Protein AF-A0A845RJT0-F1 (afdb_monomer_lite)

pLDDT: mean 88.54, std 9.47, range [52.94, 97.75]

Organism: NCBI:txid169435

Structure (mmCIF, N/CA/C/O backbone):
data_AF-A0A845RJT0-F1
#
_entry.id   AF-A0A845RJT0-F1
#
loop_
_atom_site.group_PDB
_atom_site.id
_atom_site.type_symbol
_atom_site.label_atom_id
_atom_site.label_alt_id
_atom_site.label_comp_id
_atom_site.label_asym_id
_atom_site.label_entity_id
_atom_site.label_seq_id
_atom_site.pdbx_PDB_ins_code
_atom_site.Cartn_x
_atom_site.Cartn_y
_atom_site.Cartn_z
_atom_site.occupancy
_atom_site.B_iso_or_equiv
_atom_site.auth_seq_id
_atom_site.auth_comp_id
_atom_site.auth_asym_id
_atom_site.auth_atom_id
_atom_site.pdbx_PDB_model_num
ATOM 1 N N . MET A 1 1 ? 31.057 -12.769 -20.221 1.00 52.94 1 MET A N 1
ATOM 2 C CA . MET A 1 1 ? 30.438 -11.616 -20.911 1.00 52.94 1 MET A CA 1
ATOM 3 C C . MET A 1 1 ? 30.163 -10.533 -19.883 1.00 52.94 1 MET A C 1
ATOM 5 O O . MET A 1 1 ? 29.410 -10.793 -18.951 1.00 52.94 1 MET A O 1
ATOM 9 N N . SER A 1 2 ? 30.794 -9.364 -19.995 1.00 68.31 2 SER A N 1
ATOM 10 C CA . SER A 1 2 ? 30.506 -8.242 -19.095 1.00 68.31 2 SER A CA 1
ATOM 11 C C . SER A 1 2 ? 29.105 -7.716 -19.394 1.00 68.31 2 SER A C 1
ATOM 13 O O . SER A 1 2 ? 28.837 -7.265 -20.508 1.00 68.31 2 SER A O 1
ATOM 15 N N . LYS A 1 3 ? 28.188 -7.820 -18.428 1.00 74.00 3 LYS A N 1
ATOM 16 C CA . LYS A 1 3 ? 26.855 -7.219 -18.553 1.00 74.00 3 LYS A CA 1
ATOM 17 C C . LYS A 1 3 ? 27.029 -5.705 -18.686 1.00 74.00 3 LYS A C 1
ATOM 19 O O . LYS A 1 3 ? 27.769 -5.104 -17.908 1.00 74.00 3 LYS A O 1
ATOM 24 N N . LYS A 1 4 ? 26.367 -5.089 -19.672 1.00 82.94 4 LYS A N 1
ATOM 25 C CA . LYS A 1 4 ? 26.360 -3.625 -19.807 1.00 82.94 4 LYS A CA 1
ATOM 26 C C . LYS A 1 4 ? 25.781 -3.021 -18.514 1.00 82.94 4 LYS A C 1
ATOM 28 O O . LYS A 1 4 ? 24.781 -3.558 -18.021 1.00 82.94 4 LYS A O 1
ATOM 33 N N . PRO A 1 5 ? 26.367 -1.953 -17.944 1.00 81.25 5 PRO A N 1
ATOM 34 C CA . PRO A 1 5 ? 25.765 -1.260 -16.809 1.00 81.25 5 PRO A CA 1
ATOM 35 C C . PRO A 1 5 ? 24.299 -0.930 -17.099 1.00 81.25 5 PRO A C 1
ATOM 37 O O . PRO A 1 5 ? 23.955 -0.611 -18.236 1.00 81.25 5 PRO A O 1
ATOM 40 N N . TYR A 1 6 ? 23.439 -1.058 -16.089 1.00 79.81 6 TYR A N 1
ATOM 41 C CA . TYR A 1 6 ? 22.006 -0.759 -16.194 1.00 79.81 6 TYR A CA 1
ATOM 42 C C . TYR A 1 6 ? 21.224 -1.592 -17.228 1.00 79.81 6 TYR A C 1
ATOM 44 O O . TYR A 1 6 ? 20.097 -1.255 -17.548 1.00 79.81 6 TYR A O 1
ATOM 52 N N . SER A 1 7 ? 21.767 -2.698 -17.748 1.00 84.56 7 SER A N 1
ATOM 53 C CA . SER A 1 7 ? 21.051 -3.547 -18.726 1.00 84.56 7 SER A CA 1
ATOM 54 C C . SER A 1 7 ? 19.996 -4.478 -18.122 1.00 84.56 7 SER A C 1
ATOM 56 O O . SER A 1 7 ? 19.224 -5.086 -18.856 1.00 84.56 7 SER A O 1
ATOM 58 N N . ASP A 1 8 ? 19.969 -4.607 -16.798 1.00 83.50 8 ASP A N 1
ATOM 59 C CA . ASP A 1 8 ? 18.992 -5.434 -16.096 1.00 83.50 8 ASP A CA 1
ATOM 60 C C . ASP A 1 8 ? 17.611 -4.755 -16.065 1.00 83.50 8 ASP A C 1
ATOM 62 O O . ASP A 1 8 ? 17.513 -3.544 -15.850 1.00 83.50 8 ASP A O 1
ATOM 66 N N . ALA A 1 9 ? 16.548 -5.545 -16.245 1.00 83.25 9 ALA A N 1
ATOM 67 C CA . ALA A 1 9 ? 15.157 -5.095 -16.241 1.00 83.25 9 ALA A CA 1
ATOM 68 C C . ALA A 1 9 ? 14.796 -4.255 -15.005 1.00 83.25 9 ALA A C 1
ATOM 70 O O . ALA A 1 9 ? 13.984 -3.335 -15.107 1.00 83.25 9 ALA A O 1
ATOM 71 N N . ARG A 1 10 ? 15.441 -4.499 -13.856 1.00 79.56 10 ARG A N 1
ATOM 72 C CA . ARG A 1 10 ? 15.241 -3.731 -12.617 1.00 79.56 10 ARG A CA 1
ATOM 73 C C . ARG A 1 10 ? 15.446 -2.218 -12.771 1.00 79.56 10 ARG A C 1
ATOM 75 O O . ARG A 1 10 ? 14.918 -1.459 -11.967 1.00 79.56 10 ARG A O 1
ATOM 82 N N . TRP A 1 11 ? 16.216 -1.780 -13.770 1.00 79.44 11 TRP A N 1
ATOM 83 C CA . TRP A 1 11 ? 16.503 -0.364 -14.014 1.00 79.44 11 TRP A CA 1
ATOM 84 C C . TRP A 1 11 ? 15.436 0.348 -14.852 1.00 79.44 11 TRP A C 1
ATOM 86 O O . TRP A 1 11 ? 15.339 1.569 -14.774 1.00 79.44 11 TRP A O 1
ATOM 96 N N . TRP A 1 12 ? 14.624 -0.394 -15.611 1.00 80.25 12 TRP A N 1
ATOM 97 C CA . TRP A 1 12 ? 13.674 0.173 -16.582 1.00 80.25 12 TRP A CA 1
ATOM 98 C C . TRP A 1 12 ? 12.221 -0.203 -16.304 1.00 80.25 12 TRP A C 1
ATOM 100 O O . TRP A 1 12 ? 11.323 0.560 -16.640 1.00 80.25 12 TRP A O 1
ATOM 110 N N . ASN A 1 13 ? 11.983 -1.360 -15.679 1.00 80.25 13 ASN A N 1
ATOM 111 C CA . ASN A 1 13 ? 10.639 -1.900 -15.467 1.00 80.25 13 ASN A CA 1
ATOM 112 C C . ASN A 1 13 ? 9.980 -1.392 -14.176 1.00 80.25 13 ASN A C 1
ATOM 114 O O . ASN A 1 13 ? 8.764 -1.474 -14.064 1.00 80.25 13 ASN A O 1
ATOM 118 N N . ASN A 1 14 ? 10.769 -0.871 -13.228 1.00 77.94 14 ASN A N 1
ATOM 119 C CA . ASN A 1 14 ? 10.322 -0.128 -12.042 1.00 77.94 14 ASN A CA 1
ATOM 120 C C . ASN A 1 14 ? 11.258 1.088 -11.823 1.00 77.94 14 ASN A C 1
ATOM 122 O O . ASN A 1 14 ? 11.984 1.131 -10.825 1.00 77.94 14 ASN A O 1
ATOM 126 N N . PRO A 1 15 ? 11.346 2.031 -12.780 1.00 61.41 15 PRO A N 1
ATOM 127 C CA . PRO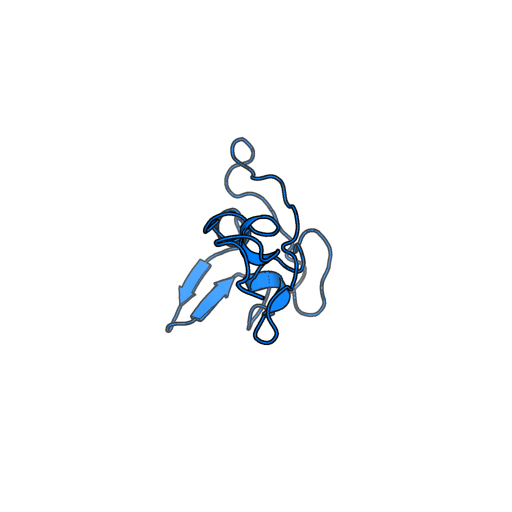 A 1 15 ? 12.351 3.080 -12.744 1.00 61.41 15 PRO A CA 1
ATOM 128 C C . PRO A 1 15 ? 11.977 4.109 -11.668 1.00 61.41 15 PRO A C 1
ATOM 130 O O . PRO A 1 15 ? 10.916 4.721 -11.735 1.00 61.41 15 PRO A O 1
ATOM 133 N N . MET A 1 16 ? 12.890 4.315 -10.715 1.00 63.06 16 MET A N 1
ATOM 134 C CA . MET A 1 16 ? 12.843 5.270 -9.592 1.00 63.06 16 MET A CA 1
ATOM 135 C C . MET A 1 16 ? 12.078 4.828 -8.328 1.00 63.06 16 MET A C 1
ATOM 137 O O . MET A 1 16 ? 11.094 4.088 -8.397 1.00 63.06 16 MET A O 1
ATOM 141 N N . PRO A 1 17 ? 12.512 5.303 -7.140 1.00 67.00 17 PRO A N 1
ATOM 142 C CA . PRO A 1 17 ? 11.683 5.239 -5.945 1.00 67.00 17 PRO A CA 1
ATOM 143 C C . PRO A 1 17 ? 10.412 6.058 -6.185 1.00 67.00 17 PRO A C 1
ATOM 145 O O . PRO A 1 17 ? 10.473 7.260 -6.433 1.00 67.00 17 PRO A O 1
ATOM 148 N N . ARG A 1 18 ? 9.259 5.395 -6.116 1.00 74.62 18 ARG A N 1
ATOM 149 C CA . ARG A 1 18 ? 7.949 6.043 -6.121 1.00 74.62 18 ARG A CA 1
ATOM 150 C C . ARG A 1 18 ? 7.307 5.885 -4.752 1.00 74.62 18 ARG A C 1
ATOM 152 O O . ARG A 1 18 ? 7.495 4.854 -4.103 1.00 74.62 18 ARG A O 1
ATOM 159 N N . THR A 1 19 ? 6.548 6.888 -4.334 1.00 84.12 19 THR A N 1
ATOM 160 C CA . THR A 1 19 ? 5.685 6.778 -3.158 1.00 84.12 19 THR A CA 1
ATOM 161 C C . THR A 1 19 ? 4.669 5.654 -3.404 1.00 84.12 19 THR A C 1
ATOM 163 O O . THR A 1 19 ? 4.013 5.687 -4.448 1.00 84.12 19 THR A O 1
ATOM 166 N N . PRO A 1 20 ? 4.533 4.665 -2.498 1.00 88.62 20 PRO A N 1
ATOM 167 C CA . PRO A 1 20 ? 3.526 3.612 -2.625 1.00 88.62 20 PRO A CA 1
ATOM 168 C C . PRO A 1 20 ? 2.114 4.186 -2.739 1.00 88.62 20 PRO A C 1
ATOM 170 O O . PRO A 1 20 ? 1.836 5.256 -2.185 1.00 88.62 20 PRO A O 1
ATOM 173 N N . PHE A 1 21 ? 1.188 3.459 -3.365 1.00 93.00 21 PHE A N 1
ATOM 174 C CA . PHE A 1 21 ? -0.195 3.922 -3.535 1.00 93.00 21 PHE A CA 1
ATOM 175 C C . PHE A 1 21 ? -0.888 4.233 -2.207 1.00 93.00 21 PHE A C 1
ATOM 177 O O . PHE A 1 21 ? -1.699 5.155 -2.140 1.00 93.00 21 PHE A O 1
ATOM 184 N N . CYS A 1 22 ? -0.498 3.550 -1.125 1.00 94.31 22 CYS A N 1
ATOM 185 C CA . CYS A 1 22 ? -0.964 3.847 0.230 1.00 94.31 22 CYS A CA 1
ATOM 186 C C . CYS A 1 22 ? -0.793 5.333 0.593 1.00 94.31 22 CYS A C 1
ATOM 188 O O . CYS A 1 22 ? -1.696 5.919 1.176 1.00 94.31 22 CYS A O 1
ATOM 190 N N . GLY A 1 23 ? 0.305 5.979 0.182 1.00 92.88 23 GLY A N 1
ATOM 191 C CA . GLY A 1 23 ? 0.555 7.397 0.467 1.00 92.88 23 GLY A CA 1
ATOM 192 C C . GLY A 1 23 ? -0.456 8.362 -0.167 1.00 92.88 23 GLY A C 1
ATOM 193 O O . GLY A 1 23 ? -0.595 9.489 0.303 1.00 92.88 23 GLY A O 1
ATOM 194 N N . TYR A 1 24 ? -1.186 7.915 -1.191 1.00 94.75 24 TYR A N 1
ATOM 195 C CA . TYR A 1 24 ? -2.224 8.685 -1.881 1.00 94.75 24 TYR A CA 1
ATOM 196 C C . TYR A 1 24 ? -3.645 8.310 -1.435 1.00 94.75 24 TYR A C 1
ATOM 198 O O . TYR A 1 24 ? -4.603 8.963 -1.844 1.00 94.75 24 TYR A O 1
ATOM 206 N N . CYS A 1 25 ? -3.802 7.282 -0.597 1.00 96.44 25 CYS A N 1
ATOM 207 C CA . CYS A 1 25 ? -5.098 6.787 -0.143 1.00 96.44 25 CYS A CA 1
ATOM 208 C C . CYS A 1 25 ? -5.585 7.537 1.108 1.00 96.44 25 CYS A C 1
ATOM 210 O O . CYS A 1 25 ? -4.844 7.707 2.076 1.00 96.44 25 CYS A O 1
ATOM 212 N N . LYS A 1 26 ? -6.865 7.923 1.146 1.00 97.00 26 LYS A N 1
ATOM 213 C CA . LYS A 1 26 ? -7.502 8.594 2.294 1.00 97.00 26 LYS A CA 1
ATOM 214 C C . LYS A 1 26 ? -7.601 7.709 3.544 1.00 97.00 26 LYS A C 1
ATOM 216 O O . LYS A 1 26 ? -7.794 8.217 4.647 1.00 97.00 26 LYS A O 1
ATOM 221 N N . HIS A 1 27 ? -7.503 6.389 3.372 1.00 97.06 27 HIS A N 1
ATOM 222 C CA . HIS A 1 27 ? -7.595 5.399 4.453 1.00 97.06 27 HIS A CA 1
ATOM 223 C C . HIS A 1 27 ? -6.241 5.044 5.067 1.00 97.06 27 HIS A C 1
ATOM 225 O O . HIS A 1 27 ? -6.184 4.267 6.024 1.00 97.06 27 HIS A O 1
ATOM 231 N N . PHE A 1 28 ? -5.153 5.583 4.519 1.00 96.62 28 PHE A N 1
ATOM 232 C CA . PHE A 1 28 ? -3.815 5.396 5.055 1.00 96.62 28 PHE A CA 1
ATOM 233 C C . PHE A 1 28 ? -3.626 6.209 6.337 1.00 96.62 28 PHE A C 1
ATOM 235 O O . PHE A 1 28 ? -3.959 7.392 6.387 1.00 96.62 28 PHE A O 1
ATOM 242 N N . ILE A 1 29 ? -3.109 5.560 7.381 1.00 96.25 29 ILE A N 1
ATOM 243 C CA . ILE A 1 29 ? -2.935 6.170 8.706 1.00 96.25 29 ILE A CA 1
ATOM 244 C C . ILE A 1 29 ? -1.496 6.669 8.876 1.00 96.25 29 ILE A C 1
ATOM 246 O O . ILE A 1 29 ? -1.278 7.725 9.465 1.00 96.25 29 ILE A O 1
ATOM 250 N N . GLY A 1 30 ? -0.516 5.947 8.328 1.00 93.38 30 GLY A N 1
ATOM 251 C CA . GLY A 1 30 ? 0.905 6.251 8.490 1.00 93.38 30 GLY A CA 1
ATOM 252 C C . GLY A 1 30 ? 1.659 5.083 9.113 1.00 93.38 30 GLY A C 1
ATOM 253 O O . GLY A 1 30 ? 1.349 3.925 8.840 1.00 93.38 30 GLY A O 1
ATOM 254 N N . ILE A 1 31 ? 2.662 5.398 9.933 1.00 92.88 31 ILE A N 1
ATOM 255 C CA . ILE A 1 31 ? 3.407 4.411 10.718 1.00 92.88 31 ILE A CA 1
ATOM 256 C C . ILE A 1 31 ? 2.865 4.423 12.151 1.00 92.88 31 ILE A C 1
ATOM 258 O O . ILE A 1 31 ? 2.926 5.458 12.813 1.00 92.88 31 ILE A O 1
ATOM 262 N N . VAL A 1 32 ? 2.364 3.282 12.625 1.00 93.56 32 VAL A N 1
ATOM 263 C CA . VAL A 1 32 ? 1.899 3.058 14.002 1.00 93.56 32 VAL A CA 1
ATOM 264 C C . VAL A 1 32 ? 2.713 1.907 14.586 1.00 93.56 32 VAL A C 1
ATOM 266 O O . VAL A 1 32 ? 2.856 0.869 13.945 1.00 93.56 32 VAL A O 1
ATOM 269 N N . ASP A 1 33 ? 3.324 2.111 15.755 1.00 91.19 33 ASP A N 1
ATOM 270 C CA . ASP A 1 33 ? 4.172 1.116 16.437 1.00 91.19 33 ASP A CA 1
ATOM 271 C C . ASP A 1 33 ? 5.265 0.488 15.545 1.00 91.19 33 ASP A C 1
ATOM 273 O O . ASP A 1 33 ? 5.611 -0.684 15.662 1.00 91.19 33 ASP A O 1
ATOM 277 N N . GLY A 1 34 ? 5.819 1.278 14.617 1.00 88.75 34 GLY A N 1
ATOM 278 C CA . GLY A 1 34 ? 6.857 0.829 13.680 1.00 88.75 34 GLY A CA 1
ATOM 279 C C . GLY A 1 34 ? 6.339 0.075 12.449 1.00 88.75 34 GLY A C 1
ATOM 280 O O . GLY A 1 34 ? 7.143 -0.365 11.626 1.00 88.75 34 GLY A O 1
ATOM 281 N N . HIS A 1 35 ? 5.022 -0.038 12.276 1.00 88.00 35 HIS A N 1
ATOM 282 C CA . HIS A 1 35 ? 4.387 -0.718 11.150 1.00 88.00 35 HIS A CA 1
ATOM 283 C C . HIS A 1 35 ? 3.572 0.245 10.285 1.00 88.00 35 HIS A C 1
ATOM 285 O O . HIS A 1 35 ? 2.959 1.185 10.777 1.00 88.00 35 HIS A O 1
ATOM 291 N N . VAL A 1 36 ? 3.566 0.009 8.972 1.00 91.44 36 VAL A N 1
ATOM 292 C CA . VAL A 1 36 ? 2.713 0.741 8.026 1.00 91.44 36 VAL A CA 1
ATOM 293 C C . VAL A 1 36 ? 1.265 0.297 8.243 1.00 91.44 36 VAL A C 1
ATOM 295 O O . VAL A 1 36 ? 0.970 -0.894 8.137 1.00 91.44 36 VAL A O 1
ATOM 298 N N . SER A 1 37 ? 0.373 1.245 8.525 1.00 95.81 37 SER A N 1
ATOM 299 C CA . SER A 1 37 ? -1.008 0.968 8.933 1.00 95.81 37 SER A CA 1
ATOM 300 C C . SER A 1 37 ? -2.030 1.728 8.089 1.00 95.81 37 SER A C 1
ATOM 302 O O . SER A 1 37 ? -1.830 2.880 7.687 1.00 95.81 37 SER A O 1
ATOM 304 N N . CYS A 1 38 ? -3.168 1.085 7.841 1.00 97.25 38 CYS A N 1
ATOM 305 C CA . CYS A 1 38 ? -4.341 1.672 7.202 1.00 97.25 38 CYS A CA 1
ATOM 306 C C . CYS A 1 38 ? -5.616 1.126 7.859 1.00 97.25 38 CYS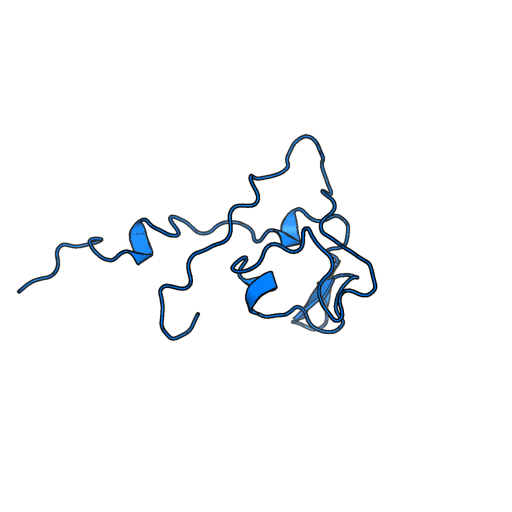 A C 1
ATOM 308 O O . CYS A 1 38 ? -5.553 0.223 8.686 1.00 97.25 38 CYS A O 1
ATOM 310 N N . LYS A 1 39 ? -6.777 1.676 7.495 1.00 97.50 39 LYS A N 1
ATOM 311 C CA . LYS A 1 39 ? -8.073 1.190 8.004 1.00 97.50 39 LYS A CA 1
ATOM 312 C C . LYS A 1 39 ? -8.515 -0.147 7.401 1.00 97.50 39 LYS A C 1
ATOM 314 O O . LYS A 1 39 ? -9.350 -0.819 7.992 1.00 97.50 39 LYS A O 1
ATOM 319 N N . ALA A 1 40 ? -7.993 -0.488 6.223 1.00 97.75 40 ALA A N 1
ATOM 320 C CA . ALA A 1 40 ? -8.434 -1.656 5.474 1.00 97.75 40 ALA A CA 1
ATOM 321 C C . ALA A 1 40 ? -7.942 -2.964 6.094 1.00 97.75 40 ALA A C 1
ATOM 323 O O . ALA A 1 40 ? -8.727 -3.877 6.283 1.00 97.75 40 ALA A O 1
ATOM 324 N N . PHE A 1 41 ? -6.659 -3.043 6.451 1.00 96.94 41 PHE A N 1
ATOM 325 C CA . PHE A 1 41 ? -6.034 -4.287 6.888 1.00 96.94 41 PHE A CA 1
ATOM 326 C C . PHE A 1 41 ? -5.443 -4.147 8.287 1.00 96.94 41 PHE A C 1
ATOM 328 O O . PHE A 1 41 ? -4.728 -3.181 8.556 1.00 96.94 41 PHE A O 1
ATOM 335 N N . ASP A 1 42 ? -5.610 -5.180 9.116 1.00 94.31 42 ASP A N 1
ATOM 336 C CA . ASP A 1 42 ? -4.865 -5.313 10.378 1.00 94.31 42 ASP A CA 1
ATOM 337 C C . ASP A 1 42 ? -3.351 -5.384 10.120 1.00 94.31 42 ASP A C 1
ATOM 339 O O . ASP A 1 42 ? -2.534 -4.832 10.857 1.00 94.31 42 ASP A O 1
ATOM 343 N N . LYS A 1 43 ? -2.971 -6.045 9.019 1.00 93.75 43 LYS A N 1
ATOM 344 C CA . LYS A 1 43 ? -1.612 -6.073 8.481 1.00 93.75 43 LYS A CA 1
ATOM 345 C C . LYS A 1 43 ? -1.666 -6.011 6.963 1.00 93.75 43 LYS A C 1
ATOM 347 O O . LYS A 1 43 ? -2.151 -6.940 6.323 1.00 93.75 43 LYS A O 1
ATOM 352 N N . ILE A 1 44 ? -1.122 -4.941 6.389 1.00 95.12 44 ILE A N 1
ATOM 353 C CA . ILE A 1 44 ? -1.149 -4.724 4.939 1.00 95.12 44 ILE A CA 1
ATOM 354 C C . ILE A 1 44 ? -0.386 -5.861 4.230 1.00 95.12 44 ILE A C 1
ATOM 356 O O . ILE A 1 44 ? 0.791 -6.091 4.541 1.00 95.12 44 ILE A O 1
ATOM 360 N N . PRO A 1 45 ? -1.016 -6.574 3.274 1.00 94.50 45 PRO A N 1
ATOM 361 C CA . PRO A 1 45 ? -0.345 -7.593 2.478 1.00 94.50 45 PRO A CA 1
ATOM 362 C C . PRO A 1 45 ? 0.887 -7.032 1.767 1.00 94.50 45 PRO A C 1
ATOM 364 O O . PRO A 1 45 ? 0.858 -5.928 1.221 1.00 94.50 45 PRO A O 1
ATOM 367 N N . ARG A 1 46 ? 1.976 -7.812 1.731 1.00 91.00 46 ARG A N 1
ATOM 368 C CA . ARG A 1 46 ? 3.250 -7.378 1.132 1.00 91.00 46 ARG A CA 1
ATOM 369 C C . ARG A 1 46 ? 3.072 -6.924 -0.316 1.00 91.00 46 ARG A C 1
ATOM 371 O O . ARG A 1 46 ? 3.647 -5.908 -0.693 1.00 91.00 46 ARG A O 1
ATOM 378 N N . ASP A 1 47 ? 2.263 -7.642 -1.085 1.00 93.00 47 ASP A N 1
ATOM 379 C CA . ASP A 1 47 ? 2.026 -7.347 -2.498 1.00 93.00 47 ASP A CA 1
ATOM 380 C C . ASP A 1 47 ? 1.289 -6.028 -2.719 1.00 93.00 47 ASP A C 1
ATOM 382 O O . ASP A 1 47 ? 1.585 -5.318 -3.676 1.00 93.00 47 ASP A O 1
ATOM 386 N N . ILE A 1 48 ? 0.390 -5.662 -1.806 1.00 94.25 48 ILE A N 1
ATOM 387 C CA . ILE A 1 48 ? -0.293 -4.366 -1.828 1.00 94.25 48 ILE A CA 1
ATOM 388 C C . ILE A 1 48 ? 0.668 -3.263 -1.376 1.00 94.25 48 ILE A C 1
ATOM 390 O O . ILE A 1 48 ? 0.773 -2.223 -2.018 1.00 94.25 48 ILE A O 1
ATOM 394 N N . MET A 1 49 ? 1.430 -3.505 -0.304 1.00 91.00 49 MET A N 1
ATOM 395 C CA . MET A 1 49 ? 2.394 -2.541 0.240 1.00 91.00 49 MET A CA 1
ATOM 396 C C . MET A 1 49 ? 3.502 -2.168 -0.761 1.00 91.00 49 MET A C 1
ATOM 398 O O . MET A 1 49 ? 3.993 -1.042 -0.739 1.00 91.00 49 MET A O 1
ATOM 402 N N . HIS A 1 50 ? 3.893 -3.101 -1.632 1.00 88.44 50 HIS A N 1
ATOM 403 C CA . HIS A 1 50 ? 4.891 -2.884 -2.685 1.00 88.44 50 HIS A CA 1
ATOM 404 C C . HIS A 1 50 ? 4.269 -2.552 -4.045 1.00 88.44 50 HIS A C 1
ATOM 406 O O . HIS A 1 50 ? 4.977 -2.548 -5.049 1.00 88.44 50 HIS A O 1
ATOM 412 N N . ASP A 1 51 ? 2.969 -2.262 -4.096 1.00 91.56 51 ASP A N 1
ATOM 413 C CA . ASP A 1 51 ? 2.221 -1.957 -5.313 1.00 91.56 51 ASP A CA 1
ATOM 414 C C . ASP A 1 51 ? 2.285 -3.041 -6.415 1.00 91.56 51 ASP A C 1
ATOM 416 O O . ASP A 1 51 ? 2.098 -2.733 -7.593 1.00 91.56 51 ASP A O 1
ATOM 420 N N . TYR A 1 52 ? 2.567 -4.304 -6.089 1.00 91.69 52 TYR A N 1
ATOM 421 C CA . TYR A 1 52 ? 2.434 -5.415 -7.044 1.00 91.69 52 TYR A CA 1
ATOM 422 C C . TYR A 1 52 ? 0.966 -5.718 -7.346 1.00 91.69 52 TYR A C 1
ATOM 424 O O . TYR A 1 52 ? 0.636 -6.173 -8.439 1.00 91.69 52 TYR A O 1
ATOM 432 N N . VAL A 1 53 ? 0.091 -5.431 -6.383 1.00 94.25 53 VAL A N 1
ATOM 433 C CA . VAL A 1 53 ? -1.363 -5.475 -6.520 1.00 94.25 53 VAL A CA 1
ATOM 434 C C . VAL A 1 53 ? -1.912 -4.114 -6.112 1.00 94.25 53 VAL A C 1
ATOM 436 O O . VAL A 1 53 ? -1.599 -3.606 -5.037 1.00 94.25 53 VAL A O 1
ATOM 439 N N . VAL A 1 54 ? -2.717 -3.507 -6.982 1.00 94.81 54 VAL A N 1
ATOM 440 C CA . VAL A 1 54 ? -3.439 -2.270 -6.663 1.00 94.81 54 VAL A CA 1
ATOM 441 C C . VAL A 1 54 ? -4.662 -2.646 -5.831 1.00 94.81 54 VAL A C 1
ATOM 443 O O . VAL A 1 54 ? -5.407 -3.548 -6.199 1.00 94.81 54 VAL A O 1
ATOM 446 N N . HIS A 1 55 ? -4.878 -1.959 -4.709 1.00 95.69 55 HIS A N 1
ATOM 447 C CA . HIS A 1 55 ? -6.052 -2.161 -3.854 1.00 95.69 55 HIS A CA 1
ATOM 448 C C . HIS A 1 55 ? -7.250 -1.325 -4.335 1.00 95.69 55 HIS A C 1
ATOM 450 O O . HIS A 1 55 ? -7.800 -0.530 -3.588 1.00 95.69 55 HIS A O 1
ATOM 456 N N . ASP A 1 56 ? -7.619 -1.443 -5.609 1.00 94.94 56 ASP A N 1
ATOM 457 C CA . ASP A 1 56 ? -8.739 -0.727 -6.252 1.00 94.94 56 ASP A CA 1
ATOM 458 C C . ASP A 1 56 ? -10.011 -1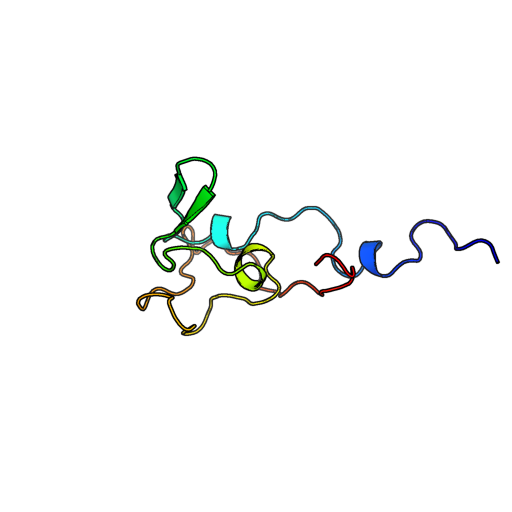.582 -6.400 1.00 94.94 56 ASP A C 1
ATOM 460 O O . ASP A 1 56 ? -10.989 -1.166 -7.016 1.00 94.94 56 ASP A O 1
ATOM 464 N N . HIS A 1 57 ? -9.993 -2.780 -5.828 1.00 95.25 57 HIS A N 1
ATOM 465 C CA . HIS A 1 57 ? -11.083 -3.744 -5.819 1.00 95.25 57 HIS A CA 1
ATOM 466 C C . HIS A 1 57 ? -11.121 -4.458 -4.459 1.00 95.25 57 HIS A C 1
ATOM 468 O O . HIS A 1 57 ? -10.131 -4.394 -3.722 1.00 95.25 57 HIS A O 1
ATOM 474 N N . PRO A 1 58 ? -12.234 -5.134 -4.110 1.00 97.31 58 PRO A N 1
ATOM 475 C CA . PRO A 1 58 ? -12.317 -5.903 -2.876 1.00 97.31 58 PRO A CA 1
ATOM 476 C C . PRO A 1 58 ? -11.214 -6.961 -2.803 1.00 97.31 58 PRO A C 1
ATOM 478 O O . PRO A 1 58 ? -11.075 -7.779 -3.717 1.00 97.31 58 PRO A O 1
ATOM 481 N N . ILE A 1 59 ? -10.465 -6.966 -1.705 1.00 96.50 59 ILE A N 1
ATOM 482 C CA . ILE A 1 59 ? -9.439 -7.969 -1.406 1.00 96.50 59 ILE A CA 1
ATOM 483 C C . ILE A 1 59 ? -9.736 -8.577 -0.034 1.00 96.50 59 ILE A C 1
ATOM 485 O O . ILE A 1 59 ? -10.181 -7.896 0.886 1.00 96.50 59 ILE A O 1
ATOM 489 N N . GLU A 1 60 ? -9.501 -9.880 0.117 1.00 96.06 60 GLU A N 1
ATOM 490 C CA . GLU A 1 60 ? -9.728 -10.580 1.382 1.00 96.06 60 GLU A CA 1
ATOM 491 C C . GLU A 1 60 ? -9.018 -9.880 2.554 1.00 96.06 60 GLU A C 1
ATOM 493 O O . GLU A 1 60 ? -7.815 -9.617 2.509 1.00 96.06 60 GLU A O 1
ATOM 498 N N . GLY A 1 61 ? -9.782 -9.582 3.608 1.00 94.88 61 GLY A N 1
ATOM 499 C CA . GLY A 1 61 ? -9.281 -8.913 4.808 1.00 94.88 61 GLY A CA 1
ATOM 500 C C . GLY A 1 61 ? -9.210 -7.385 4.730 1.00 94.88 61 GLY A C 1
ATOM 501 O O . GLY A 1 61 ? -8.677 -6.791 5.658 1.00 94.88 61 GLY A O 1
ATOM 502 N N . ASP A 1 62 ? -9.736 -6.744 3.678 1.00 96.88 62 ASP A N 1
ATOM 503 C CA . ASP A 1 62 ? -9.726 -5.277 3.519 1.00 96.88 62 ASP A CA 1
ATOM 504 C C . ASP A 1 62 ? -10.827 -4.524 4.290 1.00 96.88 62 ASP A C 1
ATOM 506 O O . ASP A 1 62 ? -10.960 -3.300 4.175 1.00 96.88 62 ASP A O 1
ATOM 510 N N . HIS A 1 63 ? -11.643 -5.258 5.051 1.00 96.75 63 HIS A N 1
ATOM 511 C CA . HIS A 1 63 ? -12.763 -4.746 5.843 1.00 96.75 63 HIS A CA 1
ATOM 512 C C . HIS A 1 63 ? -13.734 -3.841 5.056 1.00 96.75 63 HIS A C 1
ATOM 514 O O . HIS A 1 63 ? -14.415 -2.997 5.638 1.00 96.75 63 HIS A O 1
ATOM 520 N N . GLY A 1 64 ? -13.823 -4.024 3.733 1.00 96.56 64 GLY A N 1
ATOM 521 C CA . GLY A 1 64 ? -14.684 -3.242 2.847 1.00 96.56 64 GLY A CA 1
ATOM 522 C C . GLY A 1 64 ? -14.126 -1.870 2.460 1.00 96.56 64 GLY A C 1
ATOM 523 O O . GLY A 1 64 ? -14.827 -1.096 1.807 1.00 96.56 64 GLY A O 1
ATOM 524 N N . TYR A 1 65 ? -12.888 -1.550 2.835 1.00 97.31 65 TYR A N 1
ATOM 525 C CA . TYR A 1 65 ? -12.199 -0.347 2.382 1.00 97.31 65 TYR A CA 1
ATOM 526 C C . TYR A 1 65 ? -11.395 -0.651 1.126 1.00 97.31 65 TYR A C 1
ATOM 528 O O . TYR A 1 65 ? -10.683 -1.642 1.076 1.00 97.31 65 TYR A O 1
ATOM 536 N N . GLN A 1 66 ? -11.456 0.237 0.141 1.00 95.69 66 GLN A N 1
ATOM 537 C CA . GLN A 1 66 ? -10.664 0.168 -1.090 1.00 95.69 66 GLN A CA 1
ATOM 538 C C . GLN A 1 66 ? -9.916 1.484 -1.286 1.00 95.69 66 GLN A C 1
ATOM 540 O O . GLN A 1 66 ? -10.119 2.443 -0.536 1.00 95.69 66 GLN A O 1
ATOM 545 N N . PHE A 1 67 ? -9.035 1.545 -2.280 1.00 96.31 67 PHE A N 1
ATOM 546 C CA . PHE A 1 67 ? -8.319 2.761 -2.620 1.00 96.31 67 PHE A CA 1
ATOM 547 C C . PHE A 1 67 ? -9.303 3.883 -2.934 1.00 96.31 67 PHE A C 1
ATOM 549 O O . PHE A 1 67 ? -10.070 3.836 -3.892 1.00 96.31 67 PHE A O 1
ATOM 556 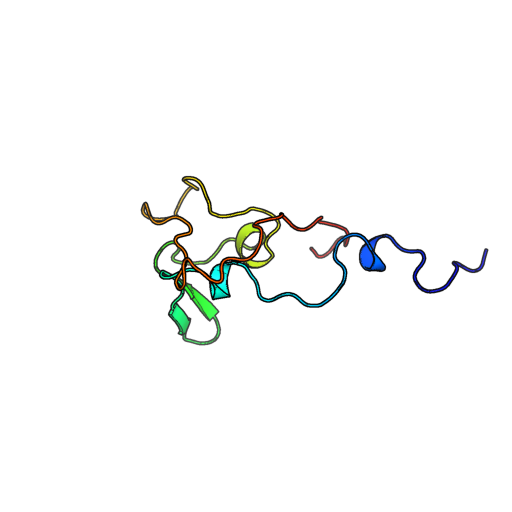N N . GLU A 1 68 ? -9.217 4.935 -2.134 1.00 95.88 68 GLU A N 1
ATOM 557 C CA . GLU A 1 68 ? -9.922 6.175 -2.377 1.00 95.88 68 GLU A CA 1
ATOM 558 C C . GLU A 1 68 ? -8.914 7.312 -2.239 1.00 95.88 68 GLU A C 1
ATOM 560 O O . GLU A 1 68 ? -8.244 7.401 -1.203 1.00 95.88 68 GLU A O 1
ATOM 565 N N . PRO A 1 69 ? -8.756 8.166 -3.258 1.00 95.75 69 PRO A N 1
ATOM 566 C CA . PRO A 1 69 ? -7.716 9.178 -3.253 1.00 95.75 69 PRO A CA 1
ATOM 567 C C . PRO A 1 69 ? -7.955 10.212 -2.150 1.00 95.75 69 PRO A C 1
ATOM 569 O O . PRO A 1 69 ? -9.079 10.660 -1.928 1.00 95.75 69 PRO A O 1
ATOM 572 N N . LYS A 1 70 ? -6.883 10.613 -1.461 1.00 95.19 70 LYS A N 1
ATOM 573 C CA . LYS A 1 70 ? -6.917 11.725 -0.499 1.00 95.19 70 LYS A CA 1
ATOM 574 C C . LYS A 1 70 ? -7.091 13.076 -1.202 1.00 95.19 70 LYS A C 1
ATOM 576 O O . LYS A 1 70 ? -7.716 13.971 -0.643 1.00 95.19 70 LYS A O 1
ATOM 581 N N . ASP A 1 71 ? -6.533 13.197 -2.403 1.00 94.62 71 ASP A N 1
ATOM 582 C CA . ASP A 1 71 ? -6.614 14.368 -3.275 1.00 94.62 71 ASP A CA 1
ATOM 583 C C . ASP A 1 71 ? -7.001 13.902 -4.693 1.00 94.62 71 ASP A 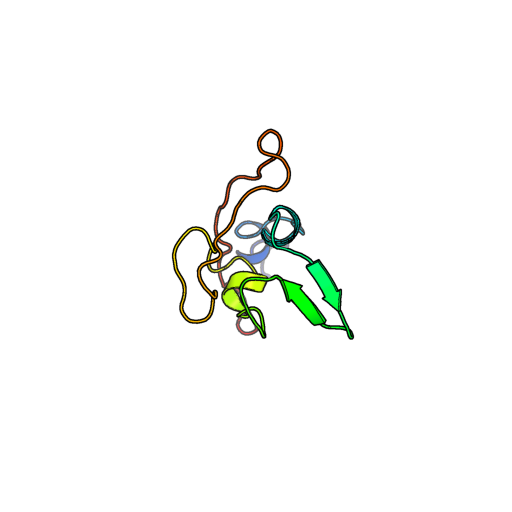C 1
ATOM 585 O O . ASP A 1 71 ? -6.157 13.319 -5.381 1.00 94.62 71 ASP A O 1
ATOM 589 N N . PRO A 1 72 ? -8.267 14.088 -5.118 1.00 91.62 72 PRO A N 1
ATOM 590 C CA . PRO A 1 72 ? -8.741 13.674 -6.438 1.00 91.62 72 PRO A CA 1
ATOM 591 C C . PRO A 1 72 ? -8.019 14.348 -7.613 1.00 91.62 72 PRO A C 1
ATOM 593 O O . PRO A 1 72 ? -7.972 13.763 -8.694 1.00 91.62 72 PRO A O 1
ATOM 596 N N . ASP A 1 73 ? -7.438 15.533 -7.411 1.00 93.19 73 ASP A N 1
ATOM 597 C CA . ASP A 1 73 ? -6.746 16.280 -8.468 1.00 93.19 73 ASP A CA 1
ATOM 598 C C . ASP A 1 73 ? -5.280 15.833 -8.631 1.00 93.19 73 ASP A C 1
ATOM 600 O O . ASP A 1 73 ? -4.633 16.142 -9.633 1.00 93.19 73 ASP A O 1
ATOM 604 N N . ASN A 1 74 ? -4.751 15.064 -7.670 1.00 88.56 74 ASN A N 1
ATOM 605 C CA . ASN A 1 74 ? -3.354 14.627 -7.616 1.00 88.56 74 ASN A CA 1
ATOM 606 C C . ASN A 1 74 ? -3.221 13.109 -7.400 1.00 88.56 74 ASN A C 1
ATOM 608 O O . ASN A 1 74 ? -2.439 12.626 -6.573 1.00 88.56 74 ASN A O 1
ATOM 612 N N . VAL A 1 75 ? -4.014 12.335 -8.142 1.00 86.88 75 VAL A N 1
ATOM 613 C CA . VAL A 1 75 ? -3.966 10.869 -8.096 1.00 86.88 75 VAL A CA 1
ATOM 614 C C . VAL A 1 75 ? -2.930 10.356 -9.096 1.00 86.88 75 VAL A C 1
ATOM 616 O O . VAL A 1 75 ? -3.035 10.645 -10.292 1.00 86.88 75 VAL A O 1
ATOM 619 N N . PRO A 1 76 ? -1.929 9.567 -8.666 1.00 86.75 76 PRO A N 1
ATOM 620 C CA . PRO A 1 76 ? -1.003 8.951 -9.600 1.00 86.75 76 PRO A CA 1
ATOM 621 C C . PRO A 1 76 ? -1.726 7.889 -10.428 1.00 86.75 76 PRO A C 1
ATOM 623 O O . PRO A 1 76 ? -2.702 7.275 -9.996 1.00 86.75 76 PRO A O 1
ATOM 626 N N . LYS A 1 77 ? -1.189 7.585 -11.610 1.00 88.81 77 LYS A N 1
ATOM 627 C CA . LYS A 1 77 ? -1.667 6.435 -12.376 1.00 88.81 77 LYS A CA 1
ATOM 628 C C . LYS A 1 77 ? -1.365 5.150 -11.596 1.00 88.81 77 LYS A C 1
ATOM 630 O O . LYS A 1 77 ? -0.197 4.838 -11.354 1.00 88.81 77 LYS A O 1
ATOM 635 N N . LEU A 1 78 ? -2.407 4.399 -11.242 1.00 88.88 78 LEU A N 1
ATOM 636 C CA . LEU A 1 78 ? -2.311 3.154 -10.474 1.00 88.88 78 LEU A CA 1
ATOM 637 C C . LEU A 1 78 ? -1.792 1.996 -1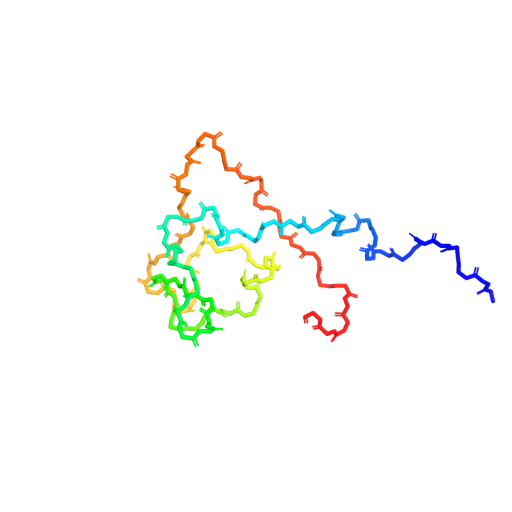1.344 1.00 88.88 78 LEU A C 1
ATOM 639 O O . LEU A 1 78 ? -2.527 1.093 -11.722 1.00 88.88 78 LEU A O 1
ATOM 643 N N . VAL A 1 79 ? -0.515 2.051 -11.725 1.00 89.38 79 VAL A N 1
ATOM 644 C CA . VAL A 1 79 ? 0.150 0.990 -12.495 1.00 89.38 79 VAL A CA 1
ATOM 645 C C . VAL A 1 79 ? 0.902 0.053 -11.543 1.00 89.38 79 VAL A C 1
ATOM 647 O O . VAL A 1 79 ? 1.846 0.516 -10.882 1.00 89.38 79 VAL A O 1
ATOM 650 N N . PRO A 1 80 ? 0.542 -1.242 -11.471 1.00 90.38 80 PRO A N 1
ATOM 651 C CA . PRO A 1 80 ? 1.254 -2.206 -10.644 1.00 90.38 80 PRO A CA 1
ATOM 652 C C . PRO A 1 80 ? 2.748 -2.280 -10.981 1.00 90.38 80 PRO A C 1
ATOM 654 O O . PRO A 1 80 ? 3.151 -2.093 -12.132 1.00 90.38 80 PRO A O 1
ATOM 657 N N . ARG A 1 81 ? 3.579 -2.558 -9.977 1.00 88.12 81 ARG A N 1
ATOM 658 C CA . ARG A 1 81 ? 5.003 -2.856 -10.170 1.00 88.12 81 ARG A CA 1
ATOM 659 C C . ARG A 1 81 ? 5.185 -4.277 -10.680 1.00 88.12 81 ARG A C 1
ATOM 661 O O . ARG A 1 81 ? 4.386 -5.167 -10.404 1.00 88.12 81 ARG A O 1
ATOM 668 N N . ASN A 1 82 ? 6.300 -4.504 -11.361 1.00 88.25 82 ASN A N 1
ATOM 669 C CA . ASN A 1 82 ? 6.727 -5.853 -11.711 1.00 88.25 82 ASN A CA 1
ATOM 670 C C . ASN A 1 82 ? 7.518 -6.466 -10.546 1.00 88.25 82 ASN A C 1
ATOM 672 O O . ASN A 1 82 ? 8.426 -5.805 -10.035 1.00 88.25 82 ASN A O 1
ATOM 676 N N . LYS A 1 83 ? 7.223 -7.718 -10.170 1.00 88.25 83 LYS A N 1
ATOM 677 C CA . LYS A 1 83 ? 8.088 -8.528 -9.292 1.00 88.25 83 LYS A CA 1
ATOM 678 C C . LYS A 1 83 ? 9.277 -9.031 -10.111 1.00 88.25 83 LYS A C 1
ATOM 680 O O . LYS A 1 83 ? 9.117 -9.912 -10.952 1.00 88.25 83 LYS A O 1
ATOM 685 N N . LEU A 1 84 ? 10.441 -8.414 -9.946 1.00 84.19 84 LEU A N 1
ATOM 686 C CA . LEU A 1 84 ? 11.625 -8.652 -10.787 1.00 84.19 84 LEU A CA 1
ATOM 687 C C . LEU A 1 84 ? 12.762 -9.312 -10.011 1.00 84.19 84 LEU A C 1
ATOM 689 O O . LEU A 1 84 ? 13.591 -10.001 -10.604 1.00 84.19 84 LEU A O 1
ATOM 693 N N . MET A 1 85 ? 12.816 -9.087 -8.702 1.00 77.38 85 MET A N 1
ATOM 694 C CA . MET A 1 85 ? 13.833 -9.628 -7.820 1.00 77.38 85 MET A CA 1
ATOM 695 C C . MET A 1 85 ? 13.288 -10.844 -7.061 1.00 77.38 85 MET A C 1
ATOM 697 O O . MET A 1 85 ? 12.116 -10.887 -6.706 1.00 77.38 85 MET A O 1
ATOM 701 N N . PRO A 1 86 ? 14.136 -11.833 -6.742 1.00 73.69 86 PRO A N 1
ATOM 702 C CA . PRO A 1 86 ? 13.718 -13.030 -6.005 1.00 73.69 86 PRO A CA 1
ATOM 703 C C . PRO A 1 86 ? 13.325 -12.760 -4.542 1.00 73.69 86 PRO A C 1
ATOM 705 O O . PRO A 1 86 ? 12.836 -13.657 -3.866 1.00 73.69 86 PRO A O 1
ATOM 708 N N . TYR A 1 87 ? 13.585 -11.551 -4.044 1.00 71.81 87 TYR A N 1
ATOM 709 C CA . TYR A 1 87 ? 13.236 -11.092 -2.699 1.00 71.81 87 TYR A CA 1
ATOM 710 C C . TYR A 1 87 ? 12.089 -10.067 -2.696 1.00 71.81 87 TYR A C 1
ATOM 712 O O . TYR A 1 87 ? 11.808 -9.493 -1.641 1.00 71.81 87 TYR A O 1
ATOM 720 N N . ASP A 1 88 ? 11.472 -9.830 -3.860 1.00 66.81 88 ASP A N 1
ATOM 721 C CA . ASP A 1 88 ? 10.236 -9.051 -3.991 1.00 66.81 88 ASP A CA 1
ATOM 722 C C . ASP A 1 88 ? 9.038 -9.786 -3.361 1.00 66.81 88 ASP A C 1
ATOM 724 O O . ASP A 1 88 ? 8.960 -11.033 -3.464 1.00 66.81 88 ASP A O 1
#

Foldseek 3Di:
DDDDPQPACVCPQDPDDDDQLLVFAPQFDQADPNAGDGQQAPHDDPQNRQQQDAQQDDDPRGNPDGGDGPDPVDHDDSDGGDPRDPVD

Radius of gyration: 15.21 Å; chains: 1; bounding box: 45×29×37 Å

Sequence (88 aa):
MSKKPYSDARWWNNPMPRTPFCGYCKHFIGIVDGHVSCKAFDKIPRDIMHDYVVHDHPIEGDHGYQFEPKDPDNVPKLVPRNKLMPYD

Secondary structure (DSSP, 8-state):
-PPPTT-SGGGTSS-S----GGGGBTTEEEEETTEEEESS-SS--HHHHTTSS--SS--TTSTT----BSSGGGPPP-PPPP--STT-